Protein AF-A0A975EFM8-F1 (afdb_monomer)

Mean predicted aligned error: 11.74 Å

Sequence (132 aa):
MLTTVAVEREISIREHEVLLRGGCLSIEGATSIGVEDWDWLNDLSARVTEAPAFFRPVFRAGIRGLQACNYVGTVETPGGTRIEILPKSFITGDDPRRARNIVLKMLSRVLDLSTYSWEKGSLVVMNQPRCG

Secondary structure (DSSP, 8-state):
--------EEEEEETT-EEEESS---STTEEEE-HHHHHHHHHHHHH--SSPPSEEEEEETTEEEEEE-S--EEEE-TTSEEEEEE-TT--TTS-HHHHHHHHHHHHHHHTT--------------------

Foldseek 3Di:
DDPPPQPQAEDEAEAFAWEAQDDDDPDPSYDYDHNVQQVVLVVQQVVPPDDDRQWDWDADPNGITTTGHPDAAWDAGPSNYIYGYFYPVDDPPDDVVVRVVVVVVVCCVVVVDPDDDDDDDPPDDPPDPPDD

Solvent-accessible surface area (backbone atoms only — not comparable to full-atom values): 8239 Å² total; per-residue (Å²): 135,86,79,78,74,75,72,70,42,78,44,78,47,37,36,68,22,29,40,30,64,38,77,84,78,88,50,90,68,46,46,65,39,56,53,69,51,39,52,51,51,53,54,51,39,71,69,47,83,66,86,80,46,66,40,42,86,44,78,54,97,93,40,68,30,37,25,32,30,102,52,70,50,77,48,76,39,98,79,43,40,35,39,36,28,37,59,67,90,62,57,96,86,61,62,66,66,59,54,51,51,52,52,53,55,51,47,27,67,76,68,69,46,84,83,76,82,77,72,83,80,78,85,70,85,79,85,72,79,80,83,126

Structure (mmCIF, N/CA/C/O backbone):
data_AF-A0A975EFM8-F1
#
_entry.id   AF-A0A975EFM8-F1
#
loop_
_atom_site.group_PDB
_atom_site.id
_atom_site.type_symbol
_atom_site.label_atom_id
_atom_site.label_alt_id
_atom_site.label_comp_id
_atom_site.label_asym_id
_atom_site.label_entity_id
_atom_site.label_seq_id
_atom_site.pdbx_PDB_ins_code
_atom_site.Cartn_x
_atom_site.Cartn_y
_atom_site.Cartn_z
_atom_site.occupancy
_atom_site.B_iso_or_equiv
_atom_site.auth_seq_id
_atom_site.auth_comp_id
_atom_site.auth_asym_id
_atom_site.auth_atom_id
_atom_site.pdbx_PDB_model_num
ATOM 1 N N . MET A 1 1 ? 12.568 30.549 9.694 1.00 38.22 1 MET A N 1
ATOM 2 C CA . MET A 1 1 ? 12.163 29.132 9.793 1.00 38.22 1 MET A CA 1
ATOM 3 C C . MET A 1 1 ? 11.160 28.887 8.682 1.00 38.22 1 MET A C 1
ATOM 5 O O . MET A 1 1 ? 10.033 29.342 8.798 1.00 38.22 1 MET A O 1
ATOM 9 N N . LEU A 1 2 ? 11.598 28.325 7.554 1.00 35.53 2 LEU A N 1
ATOM 10 C CA . LEU A 1 2 ? 10.698 28.002 6.447 1.00 35.53 2 LEU A CA 1
ATOM 11 C C . LEU A 1 2 ? 10.015 26.680 6.791 1.00 35.53 2 LEU A C 1
ATOM 13 O O . LEU A 1 2 ? 10.674 25.648 6.878 1.00 35.53 2 LEU A O 1
ATOM 17 N N . THR A 1 3 ? 8.715 26.733 7.055 1.00 36.22 3 THR A N 1
ATOM 18 C CA . THR A 1 3 ? 7.871 25.551 7.197 1.00 36.22 3 THR A CA 1
ATOM 19 C C . THR A 1 3 ? 7.789 24.903 5.820 1.00 36.22 3 THR A C 1
ATOM 21 O O . THR A 1 3 ? 7.072 25.389 4.947 1.00 36.22 3 THR A O 1
ATOM 24 N N . THR A 1 4 ? 8.572 23.851 5.584 1.00 40.81 4 THR A N 1
ATOM 25 C CA . THR A 1 4 ? 8.368 22.977 4.428 1.00 40.81 4 THR A CA 1
ATOM 26 C C . THR A 1 4 ? 6.981 22.376 4.586 1.00 40.81 4 THR A C 1
ATOM 28 O O . THR A 1 4 ? 6.764 21.513 5.433 1.00 40.81 4 THR A O 1
ATOM 31 N N . VAL A 1 5 ? 6.021 22.885 3.817 1.00 42.53 5 VAL A N 1
ATOM 32 C CA . VAL A 1 5 ? 4.731 22.228 3.632 1.00 42.53 5 VAL A CA 1
ATOM 33 C C . VAL A 1 5 ? 5.067 20.882 3.003 1.00 42.53 5 VAL A C 1
ATOM 35 O O . VAL A 1 5 ? 5.505 20.834 1.853 1.00 42.53 5 VAL A O 1
ATOM 38 N N . ALA A 1 6 ? 4.974 19.805 3.785 1.00 47.78 6 ALA A N 1
ATOM 39 C CA . ALA A 1 6 ? 5.087 18.460 3.254 1.00 47.78 6 ALA A CA 1
ATOM 40 C C . ALA A 1 6 ? 4.024 18.340 2.160 1.00 47.78 6 ALA A C 1
ATOM 42 O O . ALA A 1 6 ? 2.832 18.498 2.421 1.00 47.78 6 ALA A O 1
ATOM 43 N N . VAL A 1 7 ? 4.461 18.172 0.914 1.00 51.75 7 VAL A N 1
ATOM 44 C CA . VAL A 1 7 ? 3.550 17.855 -0.180 1.00 51.75 7 VAL A CA 1
ATOM 45 C C . VAL A 1 7 ? 3.056 16.447 0.120 1.00 51.75 7 VAL A C 1
ATOM 47 O O . VAL A 1 7 ? 3.771 15.488 -0.158 1.00 51.75 7 VAL A O 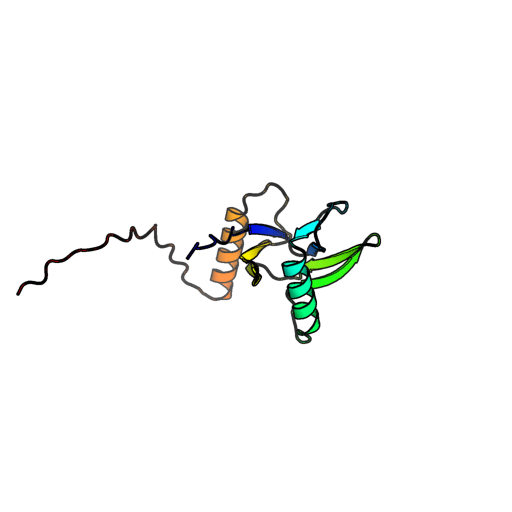1
ATOM 50 N N . GLU A 1 8 ? 1.883 16.331 0.748 1.00 59.19 8 GLU A N 1
ATOM 51 C CA . GLU A 1 8 ? 1.213 15.045 0.933 1.00 59.19 8 GLU A CA 1
ATOM 52 C C . GLU A 1 8 ? 1.006 14.438 -0.455 1.00 59.19 8 GLU A C 1
ATOM 54 O O . GLU A 1 8 ? 0.247 14.951 -1.282 1.00 59.19 8 GLU A O 1
ATOM 59 N N . ARG A 1 9 ? 1.752 13.372 -0.747 1.00 80.25 9 ARG A N 1
ATOM 60 C CA . ARG A 1 9 ? 1.593 12.605 -1.980 1.00 80.25 9 ARG A CA 1
ATOM 61 C C . ARG A 1 9 ? 0.641 11.468 -1.674 1.00 80.25 9 ARG A C 1
ATOM 63 O O . ARG A 1 9 ? 1.004 10.538 -0.963 1.00 80.25 9 ARG A O 1
ATOM 70 N N . GLU A 1 10 ? -0.575 11.557 -2.191 1.00 85.81 10 GLU A N 1
ATOM 71 C CA . GLU A 1 10 ? -1.555 10.481 -2.082 1.00 85.81 10 GLU A CA 1
ATOM 72 C C . GLU A 1 10 ? -1.451 9.581 -3.317 1.00 85.81 10 GLU A C 1
ATOM 74 O O . G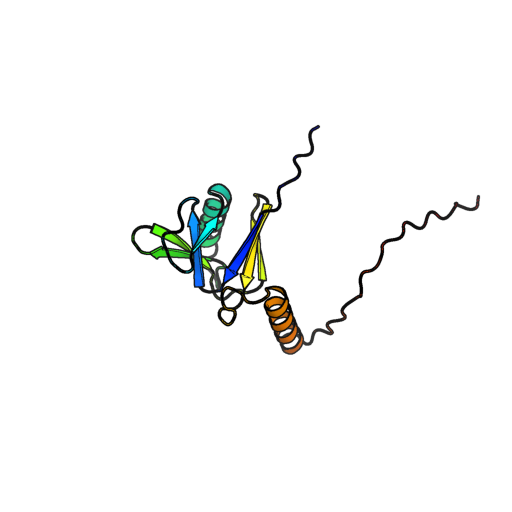LU A 1 10 ? -1.562 10.050 -4.453 1.00 85.81 10 GLU A O 1
ATOM 79 N N . ILE A 1 11 ? -1.201 8.291 -3.096 1.00 88.81 11 ILE A N 1
ATOM 80 C CA . ILE A 1 11 ? -1.235 7.266 -4.138 1.00 88.81 11 ILE A CA 1
ATOM 81 C C . ILE A 1 11 ? -2.267 6.211 -3.757 1.00 88.81 11 ILE A C 1
ATOM 83 O O . ILE A 1 11 ? -2.293 5.751 -2.618 1.00 88.81 11 ILE A O 1
ATOM 87 N N . SER A 1 12 ? -3.089 5.797 -4.715 1.00 88.31 12 SER A N 1
ATOM 88 C CA . SER A 1 12 ? -4.010 4.676 -4.532 1.00 88.31 12 SER A CA 1
ATOM 89 C C . SER A 1 12 ? -3.528 3.488 -5.36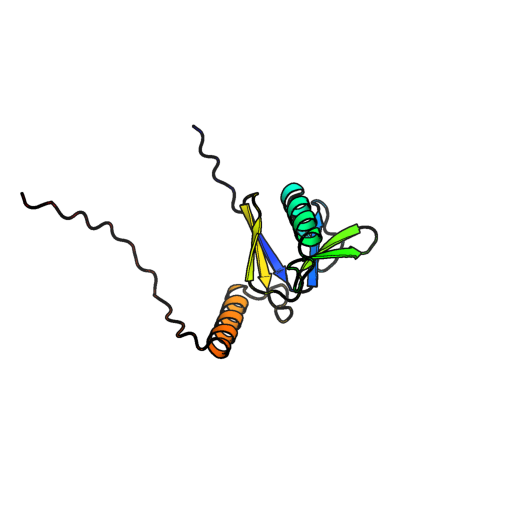2 1.00 88.31 12 SER A C 1
ATOM 91 O O . SER A 1 12 ? -3.243 3.622 -6.553 1.00 88.31 12 SER A O 1
ATOM 93 N N . ILE A 1 13 ? -3.437 2.327 -4.726 1.00 89.38 13 ILE A N 1
ATOM 94 C CA . ILE A 1 13 ? -3.143 1.031 -5.339 1.00 89.38 13 ILE A CA 1
ATOM 95 C C . ILE A 1 13 ? -4.211 0.027 -4.916 1.00 89.38 13 ILE A C 1
ATOM 97 O O . ILE A 1 13 ? -4.989 0.281 -4.002 1.00 89.38 13 ILE A O 1
ATOM 101 N N . ARG A 1 14 ? -4.258 -1.135 -5.554 1.00 88.19 14 ARG A N 1
ATOM 102 C CA . ARG A 1 14 ? -5.128 -2.246 -5.162 1.00 88.19 14 ARG A CA 1
ATOM 103 C C . ARG A 1 14 ? -4.344 -3.350 -4.475 1.00 88.19 14 ARG A C 1
ATOM 105 O O . ARG A 1 14 ? -3.128 -3.474 -4.625 1.00 88.19 14 ARG A O 1
ATOM 112 N N . GLU A 1 15 ? -5.067 -4.211 -3.774 1.00 88.00 15 GLU A N 1
ATOM 113 C CA . GLU A 1 15 ? -4.544 -5.511 -3.362 1.00 88.00 15 GLU A CA 1
ATOM 114 C C . GLU A 1 15 ? -3.853 -6.201 -4.548 1.00 88.00 15 GLU A C 1
ATOM 116 O O . GLU A 1 15 ? -4.386 -6.253 -5.660 1.00 88.00 15 GLU A O 1
ATOM 121 N N . HIS A 1 16 ? -2.675 -6.767 -4.301 1.00 87.75 16 HIS A N 1
ATOM 122 C CA . HIS A 1 16 ? -1.830 -7.443 -5.287 1.00 87.75 16 HIS A CA 1
ATOM 123 C C . HIS A 1 16 ? -1.207 -6.569 -6.387 1.00 87.75 16 HIS A C 1
ATOM 125 O O . HIS A 1 16 ? -0.459 -7.122 -7.209 1.00 87.75 16 HIS A O 1
ATOM 131 N N . GLU A 1 17 ? -1.427 -5.253 -6.397 1.00 90.25 17 GLU A N 1
ATOM 132 C CA . GLU A 1 17 ? -0.649 -4.331 -7.231 1.00 90.25 17 GLU A CA 1
ATOM 133 C C . GLU A 1 17 ? 0.766 -4.134 -6.693 1.00 90.25 17 GLU A C 1
ATOM 135 O O . GLU A 1 17 ? 1.077 -4.465 -5.546 1.00 90.25 17 GLU A O 1
ATOM 140 N N . VAL A 1 18 ? 1.652 -3.649 -7.563 1.00 91.12 18 VAL A N 1
ATOM 141 C CA . VAL A 1 18 ? 3.089 -3.580 -7.293 1.00 91.12 18 VAL A CA 1
ATOM 142 C C . VAL A 1 18 ? 3.568 -2.137 -7.231 1.00 91.12 18 VAL A C 1
ATOM 144 O O . VAL A 1 18 ? 3.392 -1.369 -8.169 1.00 91.12 18 VAL A O 1
ATOM 147 N N . LEU A 1 19 ? 4.258 -1.793 -6.150 1.00 91.88 19 LEU A N 1
ATOM 148 C CA . LEU A 1 19 ? 5.006 -0.556 -6.012 1.00 91.88 19 LEU A CA 1
ATOM 149 C C . LEU A 1 19 ? 6.416 -0.706 -6.585 1.00 91.88 19 LEU A C 1
ATOM 151 O O . LEU A 1 19 ? 7.183 -1.592 -6.185 1.00 91.88 19 LEU A O 1
ATOM 155 N N . LEU A 1 20 ? 6.766 0.184 -7.507 1.00 91.88 20 LEU A N 1
ATOM 156 C CA . LEU A 1 20 ? 8.086 0.268 -8.124 1.00 91.88 20 LEU A CA 1
ATOM 157 C C . LEU A 1 20 ? 8.926 1.366 -7.470 1.00 91.88 20 LEU A C 1
ATOM 159 O O . LEU A 1 20 ? 8.409 2.414 -7.073 1.00 91.88 20 LEU A O 1
ATOM 163 N N . ARG A 1 21 ? 10.235 1.113 -7.385 1.00 91.00 21 ARG A N 1
ATOM 164 C CA . ARG A 1 21 ? 11.238 2.009 -6.797 1.00 91.00 21 ARG A CA 1
ATOM 165 C C . ARG A 1 21 ? 11.555 3.172 -7.742 1.00 91.00 21 ARG A C 1
ATOM 167 O O . ARG A 1 21 ? 12.586 3.157 -8.410 1.00 91.00 21 ARG A O 1
ATOM 174 N N . GLY A 1 22 ? 10.671 4.166 -7.803 1.00 82.75 22 GLY A N 1
ATOM 175 C CA . GLY A 1 22 ? 10.761 5.289 -8.739 1.00 82.75 22 GLY A CA 1
ATOM 176 C C . GLY A 1 22 ? 10.773 4.873 -10.222 1.00 82.75 22 GLY A C 1
ATOM 177 O O . GLY A 1 22 ? 10.903 3.703 -10.576 1.00 82.75 22 GLY A O 1
ATOM 178 N N . GLY A 1 23 ? 10.650 5.849 -11.123 1.00 75.06 23 GLY A N 1
ATOM 179 C CA . GLY A 1 23 ? 10.864 5.633 -12.560 1.00 75.06 23 GLY A CA 1
ATOM 180 C C . GLY A 1 23 ? 9.642 5.165 -13.365 1.00 75.06 23 GLY A C 1
ATOM 181 O O . GLY A 1 23 ? 8.504 5.493 -13.042 1.00 75.06 23 GLY A O 1
ATOM 182 N N . CYS A 1 24 ? 9.913 4.479 -14.484 1.00 61.44 24 CYS A N 1
ATOM 183 C CA . CYS A 1 24 ? 8.951 4.216 -15.560 1.00 61.44 24 CYS A CA 1
ATOM 184 C C . CYS A 1 24 ? 8.026 3.019 -15.275 1.00 61.44 24 CYS A C 1
ATOM 186 O O . CYS A 1 24 ? 8.478 1.921 -14.946 1.00 61.44 24 CYS A O 1
ATOM 188 N N . LEU A 1 25 ? 6.724 3.237 -15.471 1.00 68.31 25 LEU A N 1
ATOM 189 C CA . LEU A 1 25 ? 5.657 2.247 -15.346 1.00 68.31 25 LEU A CA 1
ATOM 190 C C . LEU A 1 25 ? 5.570 1.373 -16.605 1.00 68.31 25 LEU A C 1
ATOM 192 O O . LEU A 1 25 ? 4.725 1.591 -17.468 1.00 68.31 25 LEU A O 1
ATOM 196 N N . SER A 1 26 ? 6.446 0.377 -16.718 1.00 68.31 26 SER A N 1
ATOM 197 C CA . SER A 1 26 ? 6.418 -0.584 -17.838 1.00 68.31 26 SER A CA 1
ATOM 198 C C . SER A 1 26 ? 5.584 -1.840 -17.554 1.00 68.31 26 SER A C 1
ATOM 200 O O . SER A 1 26 ? 5.522 -2.738 -18.390 1.00 68.31 26 SER A O 1
ATOM 202 N N . ILE A 1 27 ? 4.990 -1.946 -16.361 1.00 73.12 27 ILE A N 1
ATOM 203 C CA . ILE A 1 27 ? 4.250 -3.126 -15.894 1.00 73.12 27 ILE A CA 1
ATOM 204 C C . ILE A 1 27 ? 2.800 -2.721 -15.617 1.00 73.12 27 ILE A C 1
ATOM 206 O O . ILE A 1 27 ? 2.547 -1.749 -14.910 1.00 73.12 27 ILE A O 1
ATOM 210 N N . GLU A 1 28 ? 1.847 -3.485 -16.150 1.00 77.06 28 GLU A N 1
ATOM 211 C CA . GLU A 1 28 ? 0.423 -3.300 -15.865 1.00 77.06 28 GLU A CA 1
ATOM 212 C C . GLU A 1 28 ? 0.113 -3.586 -14.383 1.00 77.06 28 GLU A C 1
ATOM 214 O O . GLU A 1 28 ? 0.598 -4.566 -13.809 1.00 77.06 28 GLU A O 1
ATOM 219 N N . GLY A 1 29 ? -0.687 -2.721 -13.750 1.00 77.69 29 GLY A N 1
ATOM 220 C CA . GLY A 1 29 ? -0.989 -2.816 -12.315 1.00 77.69 29 GLY A CA 1
ATOM 221 C C . GLY A 1 29 ? 0.206 -2.488 -11.414 1.00 77.69 29 GLY A C 1
ATOM 222 O O . GLY A 1 29 ? 0.324 -3.033 -10.311 1.00 77.69 29 GLY A O 1
ATOM 223 N N . ALA A 1 30 ? 1.126 -1.650 -11.901 1.00 84.81 30 ALA A N 1
ATOM 224 C CA . ALA A 1 30 ? 2.236 -1.130 -11.123 1.00 84.81 30 ALA A CA 1
ATOM 225 C C . ALA A 1 30 ? 2.141 0.390 -10.951 1.00 84.81 30 ALA A C 1
ATOM 227 O O . ALA A 1 30 ? 1.758 1.107 -11.875 1.00 84.81 30 ALA A O 1
ATOM 228 N N . THR A 1 31 ? 2.553 0.866 -9.779 1.00 89.44 31 THR A N 1
ATOM 229 C CA . THR A 1 31 ? 2.575 2.286 -9.410 1.00 89.44 31 THR A CA 1
ATOM 230 C C . THR A 1 31 ? 3.964 2.649 -8.896 1.00 89.44 31 THR A C 1
ATOM 232 O O . THR A 1 31 ? 4.571 1.907 -8.128 1.00 89.44 31 THR A O 1
ATOM 235 N N . SER A 1 32 ? 4.507 3.785 -9.323 1.00 89.81 32 SER A N 1
ATOM 236 C CA . SER A 1 32 ? 5.821 4.251 -8.886 1.00 89.81 32 SER A CA 1
ATOM 237 C C . SER A 1 32 ? 5.675 5.063 -7.606 1.00 89.81 32 SER A C 1
ATOM 239 O O . SER A 1 32 ? 4.852 5.976 -7.552 1.00 89.81 32 SER A O 1
ATOM 241 N N . ILE A 1 33 ? 6.513 4.782 -6.617 1.00 90.62 33 ILE A N 1
ATOM 242 C CA . ILE A 1 33 ? 6.630 5.575 -5.390 1.00 90.62 33 ILE A CA 1
ATOM 243 C C . ILE A 1 33 ? 8.052 6.145 -5.280 1.00 90.62 33 ILE A C 1
ATOM 245 O O . ILE A 1 33 ? 8.968 5.683 -5.966 1.00 90.62 33 ILE A O 1
ATOM 249 N N . GLY A 1 34 ? 8.233 7.185 -4.462 1.00 89.69 34 GLY A N 1
ATOM 250 C CA . GLY A 1 34 ? 9.543 7.767 -4.179 1.00 89.69 34 GLY A CA 1
ATOM 251 C C . GLY A 1 34 ? 10.554 6.717 -3.711 1.00 89.69 34 GLY A C 1
ATOM 252 O O . GLY A 1 34 ? 10.200 5.741 -3.056 1.00 89.69 34 GLY A O 1
ATOM 253 N N . VAL A 1 35 ? 11.824 6.915 -4.067 1.00 90.56 35 VAL A N 1
ATOM 254 C CA . VAL A 1 35 ? 12.894 5.943 -3.794 1.00 90.56 35 VAL A CA 1
ATOM 255 C C . VAL A 1 35 ? 13.075 5.707 -2.290 1.00 90.56 35 VAL A C 1
ATOM 257 O O . VAL A 1 35 ? 13.141 4.557 -1.871 1.00 90.56 35 VAL A O 1
ATOM 260 N N . GLU A 1 36 ? 13.087 6.774 -1.488 1.00 90.75 36 GLU A N 1
ATOM 261 C CA . GLU A 1 36 ? 13.237 6.698 -0.024 1.00 90.75 36 GLU A CA 1
ATOM 262 C C . GLU A 1 36 ? 12.057 5.977 0.641 1.00 90.75 36 GLU A C 1
ATOM 264 O O . GLU A 1 36 ? 12.247 5.092 1.474 1.00 90.75 36 GLU A O 1
ATOM 269 N N . ASP A 1 37 ? 10.837 6.309 0.217 1.00 90.88 37 ASP A N 1
ATOM 270 C CA . ASP A 1 37 ? 9.608 5.669 0.686 1.00 90.88 37 ASP A CA 1
ATOM 271 C C . ASP A 1 37 ? 9.583 4.174 0.337 1.00 90.88 37 ASP A C 1
ATOM 273 O O . ASP A 1 37 ? 9.194 3.341 1.156 1.00 90.88 37 ASP A O 1
ATOM 277 N N . TRP A 1 38 ? 10.033 3.821 -0.871 1.00 92.62 38 TRP A N 1
ATOM 278 C CA . TRP A 1 38 ? 10.136 2.433 -1.310 1.00 92.62 38 TRP A CA 1
ATOM 279 C C . TRP A 1 38 ? 11.159 1.647 -0.488 1.00 92.62 38 TRP A C 1
ATOM 281 O O . TRP A 1 38 ? 10.869 0.531 -0.057 1.00 92.62 38 TRP A O 1
ATOM 291 N N . ASP A 1 39 ? 12.348 2.216 -0.266 1.00 91.94 39 ASP A N 1
ATOM 292 C CA . ASP A 1 39 ? 13.419 1.566 0.494 1.00 91.94 39 ASP A CA 1
ATOM 293 C C . ASP A 1 39 ? 12.966 1.312 1.941 1.00 91.94 39 ASP A C 1
ATOM 295 O O . ASP A 1 39 ? 13.118 0.200 2.452 1.00 91.94 39 ASP A O 1
ATOM 299 N N . TRP A 1 40 ? 12.290 2.287 2.561 1.00 91.12 40 TRP A N 1
ATOM 300 C CA . TRP A 1 40 ? 11.698 2.124 3.888 1.00 91.12 40 TRP A CA 1
ATOM 301 C C . TRP A 1 40 ? 10.647 1.005 3.936 1.00 91.12 40 TRP A C 1
ATOM 303 O O . TRP A 1 40 ? 10.688 0.158 4.832 1.00 91.12 40 TRP A O 1
ATOM 313 N N . LEU A 1 41 ? 9.729 0.949 2.963 1.00 90.19 41 LEU A N 1
ATOM 314 C CA . LEU A 1 41 ? 8.727 -0.122 2.884 1.00 90.19 41 LEU A CA 1
ATOM 315 C C . LEU A 1 41 ? 9.368 -1.498 2.679 1.00 90.19 41 LEU A C 1
ATOM 317 O O . LEU A 1 41 ? 8.902 -2.490 3.247 1.00 90.19 41 LEU A O 1
ATOM 321 N N . ASN A 1 42 ? 10.430 -1.576 1.877 1.00 91.06 42 ASN A N 1
ATOM 322 C CA . ASN A 1 42 ? 11.164 -2.814 1.655 1.00 91.06 42 ASN A CA 1
ATOM 323 C C . ASN A 1 42 ? 11.826 -3.304 2.952 1.00 91.06 42 ASN A C 1
ATOM 325 O O . ASN A 1 42 ? 11.727 -4.488 3.280 1.00 91.06 42 ASN A O 1
ATOM 329 N N . ASP A 1 43 ? 12.448 -2.401 3.707 1.00 89.75 43 ASP A N 1
ATOM 330 C CA . ASP A 1 43 ? 13.072 -2.723 4.991 1.00 89.75 43 ASP A CA 1
ATOM 331 C C . ASP A 1 43 ? 12.039 -3.118 6.048 1.00 89.75 43 ASP A C 1
ATOM 333 O O . ASP A 1 43 ? 12.257 -4.069 6.800 1.00 89.75 43 ASP A O 1
ATOM 337 N N . LEU A 1 44 ? 10.893 -2.433 6.091 1.00 86.25 44 LEU A N 1
ATOM 338 C CA . LEU A 1 44 ? 9.777 -2.795 6.963 1.00 86.25 44 LEU A CA 1
ATOM 339 C C . LEU A 1 44 ? 9.269 -4.206 6.641 1.00 86.25 44 LEU A C 1
ATOM 341 O O . LEU A 1 44 ? 9.096 -5.024 7.543 1.00 86.25 44 LEU A O 1
ATOM 345 N N . SER A 1 45 ? 9.104 -4.514 5.355 1.00 84.31 45 SER A N 1
ATOM 346 C CA . SER A 1 45 ? 8.650 -5.831 4.889 1.00 84.31 45 SER A CA 1
ATOM 347 C C . SER A 1 45 ? 9.631 -6.952 5.244 1.00 84.31 45 SER A C 1
ATOM 349 O O . SER A 1 45 ? 9.213 -8.084 5.456 1.00 84.31 45 SER A O 1
ATOM 351 N N . ALA A 1 46 ? 10.930 -6.654 5.331 1.00 83.62 46 ALA A N 1
ATOM 352 C CA . ALA A 1 46 ? 11.945 -7.620 5.752 1.00 83.62 46 ALA A CA 1
ATOM 353 C C . ALA A 1 46 ? 11.943 -7.880 7.271 1.00 83.62 46 ALA A C 1
ATOM 355 O O . ALA A 1 46 ? 12.397 -8.935 7.709 1.00 83.62 46 ALA A O 1
ATOM 356 N N . ARG A 1 47 ? 11.454 -6.927 8.076 1.00 81.88 47 ARG A N 1
ATOM 357 C CA . ARG A 1 47 ? 11.412 -7.019 9.548 1.00 81.88 47 ARG A CA 1
ATOM 358 C C . ARG A 1 47 ? 10.157 -7.714 10.071 1.00 81.88 47 ARG A C 1
ATOM 360 O O . ARG A 1 47 ? 10.190 -8.271 11.163 1.00 81.88 47 ARG A O 1
ATOM 367 N N . VAL A 1 48 ? 9.055 -7.662 9.323 1.00 73.88 48 VAL A N 1
ATOM 368 C CA . VAL A 1 48 ? 7.774 -8.263 9.717 1.00 73.88 48 VAL A CA 1
ATOM 369 C C . VAL A 1 48 ? 7.720 -9.713 9.229 1.00 73.88 48 VAL A C 1
ATOM 371 O O . VAL A 1 48 ? 7.362 -9.987 8.086 1.00 73.88 48 VAL A O 1
ATOM 374 N N . THR A 1 49 ? 8.103 -10.650 10.098 1.00 63.97 49 THR A N 1
ATOM 375 C CA . THR A 1 49 ? 8.119 -12.100 9.815 1.00 63.97 49 THR A CA 1
ATOM 376 C C . THR A 1 49 ? 6.843 -12.843 10.222 1.00 63.97 49 THR A C 1
ATOM 378 O O . THR A 1 49 ? 6.615 -13.948 9.734 1.00 63.97 49 THR A O 1
ATOM 381 N N . GLU A 1 50 ? 5.993 -12.259 11.071 1.00 58.91 50 GLU A N 1
ATOM 382 C CA . GLU A 1 50 ? 4.713 -12.843 11.498 1.00 58.91 50 GLU A CA 1
ATOM 383 C C . GLU A 1 50 ? 3.534 -12.106 10.830 1.00 58.91 50 GLU A C 1
ATOM 385 O O . GLU A 1 50 ? 3.585 -10.902 10.599 1.00 58.91 50 GLU A O 1
ATOM 390 N N . ALA A 1 51 ? 2.514 -12.863 10.420 1.00 57.97 51 ALA A N 1
ATOM 391 C CA . ALA A 1 51 ? 1.477 -12.481 9.454 1.00 57.97 51 ALA A CA 1
ATOM 392 C C . ALA A 1 51 ? 0.636 -11.220 9.788 1.00 57.97 51 ALA A C 1
ATOM 394 O O . ALA A 1 51 ? 0.485 -10.878 10.957 1.00 57.97 51 ALA A O 1
ATOM 395 N N . PRO A 1 52 ? -0.083 -10.642 8.799 1.00 62.66 52 PRO A N 1
ATOM 396 C CA . PRO A 1 52 ? 0.228 -10.564 7.374 1.00 62.66 52 PRO A CA 1
ATOM 397 C C . PRO A 1 52 ? 1.040 -9.288 7.083 1.00 62.66 52 PRO A C 1
ATOM 399 O O . PRO A 1 52 ? 0.629 -8.184 7.429 1.00 62.66 52 PRO A O 1
ATOM 402 N N . ALA A 1 53 ? 2.186 -9.424 6.411 1.00 74.56 53 ALA A N 1
ATOM 403 C CA . ALA A 1 53 ? 2.973 -8.270 5.979 1.0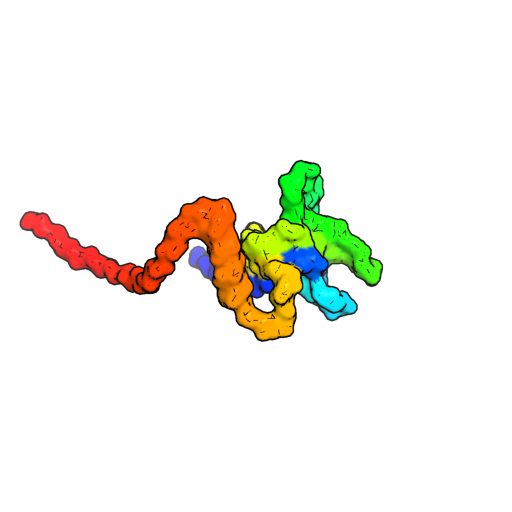0 74.56 53 ALA A CA 1
ATOM 404 C C . ALA A 1 53 ? 2.152 -7.385 5.020 1.00 74.56 53 ALA A C 1
ATOM 406 O O . ALA A 1 53 ? 1.519 -7.906 4.104 1.00 74.56 53 ALA A O 1
ATOM 407 N N . PHE A 1 54 ? 2.180 -6.060 5.202 1.00 82.88 54 PHE A N 1
ATOM 408 C CA . PHE A 1 54 ? 1.468 -5.107 4.333 1.00 82.88 54 PHE A CA 1
ATOM 409 C C . PHE A 1 54 ? 1.941 -5.180 2.878 1.00 82.88 54 PHE A C 1
ATOM 411 O O . PHE A 1 54 ? 1.143 -5.092 1.944 1.00 82.88 54 PHE A O 1
ATOM 418 N N . PHE A 1 55 ? 3.246 -5.388 2.705 1.00 88.81 55 PHE A N 1
ATOM 419 C CA . PHE A 1 55 ? 3.895 -5.518 1.415 1.00 88.81 55 PHE A CA 1
ATOM 420 C C . PHE A 1 55 ? 4.785 -6.758 1.383 1.00 88.81 55 PHE A C 1
ATOM 422 O O . PHE A 1 55 ? 5.349 -7.175 2.395 1.00 88.81 55 PHE A O 1
ATOM 429 N N . ARG A 1 56 ? 4.925 -7.341 0.193 1.00 89.31 56 ARG A N 1
ATOM 430 C CA . ARG A 1 56 ? 5.809 -8.475 -0.078 1.00 89.31 56 ARG A CA 1
ATOM 431 C C . ARG A 1 56 ? 6.767 -8.138 -1.219 1.00 89.31 56 ARG A C 1
ATOM 433 O O . ARG A 1 56 ? 6.299 -7.757 -2.295 1.00 89.31 56 ARG A O 1
ATOM 440 N N . PRO A 1 57 ? 8.085 -8.340 -1.058 1.00 90.12 57 PRO A N 1
ATOM 441 C CA . PRO A 1 57 ? 9.026 -8.233 -2.166 1.00 90.12 57 PRO A CA 1
ATOM 442 C C . PRO A 1 57 ? 8.677 -9.206 -3.297 1.00 90.12 57 PRO A C 1
ATOM 444 O O . PRO A 1 57 ? 8.472 -10.399 -3.072 1.00 90.12 57 PRO A O 1
ATOM 447 N N . VAL A 1 58 ? 8.616 -8.695 -4.524 1.00 90.12 58 VAL A N 1
ATOM 448 C CA . VAL A 1 58 ? 8.369 -9.476 -5.741 1.00 90.12 58 VAL A CA 1
ATOM 449 C C . VAL A 1 58 ? 9.356 -9.092 -6.836 1.00 90.12 58 VAL A C 1
ATOM 451 O O . VAL A 1 58 ? 9.884 -7.981 -6.868 1.00 90.12 58 VAL A O 1
ATOM 454 N N . PHE A 1 59 ? 9.586 -10.018 -7.761 1.00 88.75 59 PHE A N 1
ATOM 455 C CA . PHE A 1 59 ? 10.396 -9.791 -8.951 1.00 88.75 59 PHE A CA 1
ATOM 456 C C . PHE A 1 59 ? 9.550 -10.110 -10.186 1.00 88.75 59 PHE A C 1
ATOM 458 O O . PHE A 1 59 ? 9.078 -11.238 -10.335 1.00 88.75 59 PHE A O 1
ATOM 465 N N . ARG A 1 60 ? 9.294 -9.113 -11.041 1.00 82.44 60 ARG A N 1
ATOM 466 C CA . ARG A 1 60 ? 8.459 -9.237 -12.249 1.00 82.44 60 ARG A CA 1
ATOM 467 C C . ARG A 1 60 ? 9.154 -8.576 -13.429 1.00 82.44 60 ARG A C 1
ATOM 469 O O . ARG A 1 60 ? 9.602 -7.445 -13.309 1.00 82.44 60 ARG A O 1
ATOM 476 N N . ALA A 1 61 ? 9.234 -9.278 -14.561 1.00 81.38 61 ALA A N 1
ATOM 477 C CA . ALA A 1 61 ? 9.842 -8.767 -15.796 1.00 81.38 61 ALA A CA 1
ATOM 478 C C . ALA A 1 61 ? 11.256 -8.167 -15.604 1.00 81.38 61 ALA A C 1
ATOM 480 O O . ALA A 1 61 ? 11.594 -7.152 -16.203 1.00 81.38 61 ALA A O 1
ATOM 481 N N . GLY A 1 62 ? 12.079 -8.768 -14.736 1.00 82.88 62 GLY A N 1
ATOM 482 C CA . GLY A 1 62 ? 13.429 -8.266 -14.440 1.00 82.88 62 GLY A CA 1
ATOM 483 C C . GLY A 1 62 ? 13.481 -7.085 -13.461 1.00 82.88 62 GLY A C 1
ATOM 484 O O . GLY A 1 62 ? 14.568 -6.597 -13.162 1.00 82.88 62 GLY A O 1
ATOM 485 N N . ILE A 1 63 ? 12.334 -6.631 -12.9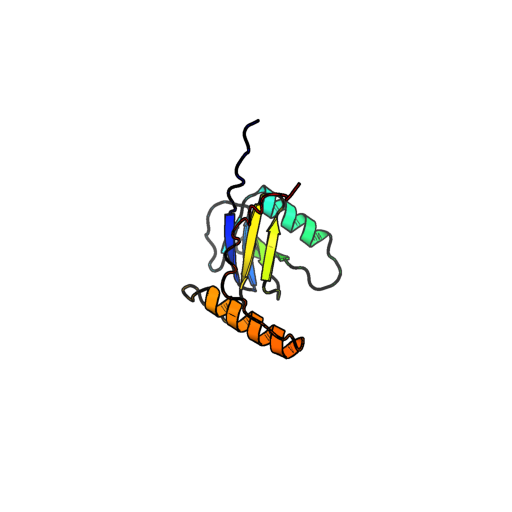48 1.00 86.19 63 ILE A N 1
ATOM 486 C CA . ILE A 1 63 ? 12.212 -5.468 -12.068 1.00 86.19 63 ILE A CA 1
ATOM 487 C C . ILE A 1 63 ? 11.790 -5.926 -10.668 1.00 86.19 63 ILE A C 1
ATOM 489 O O . ILE A 1 63 ? 10.850 -6.709 -10.495 1.00 86.19 63 ILE A O 1
ATOM 493 N N . ARG A 1 64 ? 12.486 -5.417 -9.647 1.00 89.06 64 ARG A N 1
ATOM 494 C CA . ARG A 1 64 ? 12.115 -5.608 -8.241 1.00 89.06 64 ARG A CA 1
ATOM 495 C C . ARG A 1 64 ? 11.014 -4.622 -7.859 1.00 89.06 64 ARG A C 1
ATOM 497 O O . ARG A 1 64 ? 11.122 -3.432 -8.138 1.00 89.06 64 ARG A O 1
ATOM 504 N N . GLY A 1 65 ? 9.988 -5.117 -7.180 1.00 91.38 65 GLY A N 1
ATOM 505 C CA . GLY A 1 65 ? 8.891 -4.307 -6.663 1.00 91.38 65 GLY A CA 1
ATOM 506 C C . GLY A 1 65 ? 8.388 -4.811 -5.316 1.00 91.38 65 GLY A C 1
ATOM 507 O O . GLY A 1 65 ? 8.817 -5.856 -4.823 1.00 91.38 65 GLY A O 1
ATOM 508 N N . LEU A 1 66 ? 7.466 -4.058 -4.728 1.00 92.06 66 LEU A N 1
ATOM 509 C CA . LEU A 1 66 ? 6.773 -4.409 -3.493 1.00 92.06 66 LEU A CA 1
ATOM 510 C C . LEU A 1 66 ? 5.296 -4.605 -3.801 1.00 92.06 66 LEU A C 1
ATOM 512 O O . LEU A 1 66 ? 4.606 -3.665 -4.173 1.00 92.06 66 LEU A O 1
ATOM 516 N N . GLN A 1 67 ? 4.810 -5.832 -3.684 1.00 91.56 67 GLN A N 1
ATOM 517 C CA . GLN A 1 67 ? 3.411 -6.149 -3.917 1.00 91.56 67 GLN A CA 1
ATOM 518 C C . GLN A 1 67 ? 2.590 -5.876 -2.656 1.00 91.56 67 GLN A C 1
ATOM 520 O O . GLN A 1 67 ? 2.945 -6.389 -1.596 1.00 91.56 67 GLN A O 1
ATOM 525 N N . ALA A 1 68 ? 1.490 -5.132 -2.772 1.00 89.81 68 ALA A N 1
ATOM 526 C CA . ALA A 1 68 ? 0.516 -4.999 -1.692 1.00 89.81 68 ALA A CA 1
ATOM 527 C C . ALA A 1 68 ? -0.152 -6.353 -1.409 1.00 89.81 68 ALA A C 1
ATOM 529 O O . ALA A 1 68 ? -0.581 -7.053 -2.331 1.00 89.81 68 ALA A O 1
ATOM 530 N N . CYS A 1 69 ? -0.225 -6.735 -0.139 1.00 87.06 69 CYS A N 1
ATOM 531 C CA . CYS A 1 69 ? -0.864 -7.978 0.294 1.00 87.06 69 CYS A CA 1
ATOM 532 C C . CYS A 1 69 ? -2.393 -7.811 0.443 1.00 87.06 69 CYS A C 1
ATOM 534 O O . CYS A 1 69 ? -2.972 -6.839 -0.038 1.00 87.06 69 CYS A O 1
ATOM 536 N N . ASN A 1 70 ? -3.052 -8.766 1.115 1.00 82.00 70 ASN A N 1
ATOM 537 C CA . ASN A 1 70 ? -4.484 -8.726 1.457 1.00 82.00 70 ASN A CA 1
ATOM 538 C C . ASN A 1 70 ? -4.763 -7.740 2.606 1.00 82.00 70 ASN A C 1
ATOM 540 O O . ASN A 1 70 ? -5.232 -8.132 3.675 1.00 82.00 70 ASN A O 1
ATOM 544 N N . TYR A 1 71 ? -4.402 -6.477 2.416 1.00 80.00 71 TYR A N 1
ATOM 545 C CA . TYR A 1 71 ? -4.695 -5.400 3.348 1.00 80.00 71 TYR A CA 1
ATOM 546 C C . TYR A 1 71 ? -5.424 -4.287 2.607 1.00 80.00 71 TYR A C 1
ATOM 548 O O . TYR A 1 71 ? -5.008 -3.897 1.523 1.00 80.00 71 TYR A O 1
ATOM 556 N N . VAL A 1 72 ? -6.489 -3.762 3.208 1.00 82.94 72 VAL A N 1
ATOM 557 C CA . VAL A 1 72 ? -7.267 -2.644 2.670 1.00 82.94 72 VAL A CA 1
ATOM 558 C C . VAL A 1 72 ? -7.283 -1.533 3.708 1.00 82.94 72 VAL A C 1
ATOM 560 O O . VAL A 1 72 ? -7.610 -1.774 4.868 1.00 82.94 72 VAL A O 1
ATOM 563 N N . GLY A 1 73 ? -6.932 -0.316 3.300 1.00 83.75 73 GLY A N 1
ATOM 564 C CA . GLY A 1 73 ? -6.780 0.820 4.207 1.00 83.75 73 GLY A CA 1
ATOM 565 C C . GLY A 1 73 ? -5.729 1.801 3.707 1.00 83.75 73 GLY A C 1
ATOM 566 O O . GLY A 1 73 ? -5.513 1.919 2.507 1.00 83.75 73 GLY A O 1
ATOM 567 N N . THR A 1 74 ? -5.062 2.500 4.622 1.00 88.00 74 THR A N 1
ATOM 568 C CA . THR A 1 74 ? -4.003 3.464 4.293 1.00 88.00 74 THR A CA 1
ATOM 569 C C . THR A 1 74 ? -2.716 3.149 5.043 1.00 88.00 74 THR A C 1
ATOM 571 O O . THR A 1 74 ? -2.759 2.762 6.211 1.00 88.00 74 THR A O 1
ATOM 574 N N . VAL A 1 75 ? -1.576 3.352 4.388 1.00 87.75 75 VAL A N 1
ATOM 575 C CA . VAL A 1 75 ? -0.234 3.286 4.979 1.00 87.75 75 VAL A CA 1
ATOM 576 C C . VAL A 1 75 ? 0.463 4.612 4.714 1.00 87.75 75 VAL A C 1
ATOM 578 O O . VAL A 1 75 ? 0.478 5.082 3.582 1.00 87.75 75 VAL A O 1
ATOM 581 N N . GLU A 1 76 ? 1.040 5.218 5.744 1.00 89.44 76 GLU A N 1
ATOM 582 C CA . GLU A 1 76 ? 1.811 6.454 5.611 1.00 89.44 76 GLU A CA 1
ATOM 583 C C . GLU A 1 76 ? 3.295 6.162 5.756 1.00 89.44 76 GLU A C 1
ATOM 585 O O . GLU A 1 76 ? 3.717 5.460 6.679 1.00 89.44 76 GLU A O 1
ATOM 590 N N . THR A 1 77 ? 4.084 6.694 4.830 1.00 88.50 77 THR A N 1
ATOM 591 C CA . THR A 1 77 ? 5.539 6.617 4.897 1.00 88.50 77 THR A CA 1
ATOM 592 C C . THR A 1 77 ? 6.104 7.826 5.647 1.00 88.50 77 THR A C 1
ATOM 594 O O . THR A 1 77 ? 5.495 8.901 5.646 1.00 88.50 77 THR A O 1
ATOM 597 N N . PRO A 1 78 ? 7.303 7.711 6.248 1.00 85.56 78 PRO A N 1
ATOM 598 C CA . PRO A 1 78 ? 7.965 8.844 6.900 1.00 85.56 78 PRO A CA 1
ATOM 599 C C . PRO A 1 78 ? 8.214 10.044 5.973 1.00 85.56 78 PRO A C 1
ATOM 601 O O . PRO A 1 78 ? 8.321 11.170 6.452 1.00 85.56 78 PRO A O 1
ATOM 604 N N . GLY A 1 79 ? 8.288 9.817 4.655 1.00 82.12 79 GLY A N 1
ATOM 605 C CA . GLY A 1 79 ? 8.422 10.862 3.637 1.00 82.12 79 GLY A CA 1
ATOM 606 C C . GLY A 1 79 ? 7.135 11.644 3.344 1.00 82.12 79 GLY A C 1
ATOM 607 O O . GLY A 1 79 ? 7.158 12.552 2.514 1.00 82.12 79 GLY A O 1
ATOM 608 N N . GLY A 1 80 ? 6.019 11.319 4.008 1.00 85.25 80 GLY A N 1
ATOM 609 C CA . GLY A 1 80 ? 4.725 11.980 3.811 1.00 85.25 80 GLY A CA 1
ATOM 610 C C . GLY A 1 80 ? 3.918 11.443 2.626 1.00 85.25 80 GLY A C 1
ATOM 611 O O . GLY A 1 80 ? 2.943 12.074 2.212 1.00 85.25 80 GLY A O 1
ATOM 612 N N . THR A 1 81 ? 4.303 10.290 2.068 1.00 88.94 81 THR A N 1
ATOM 613 C CA . THR A 1 81 ? 3.506 9.609 1.044 1.00 88.94 81 THR A CA 1
ATOM 614 C C . THR A 1 81 ? 2.442 8.746 1.722 1.00 88.94 81 THR A C 1
ATOM 616 O O . THR A 1 81 ? 2.759 7.830 2.485 1.00 88.94 81 THR A O 1
ATOM 619 N N . ARG A 1 82 ? 1.166 9.018 1.433 1.00 90.94 82 ARG A N 1
ATOM 620 C CA . ARG A 1 82 ? 0.033 8.201 1.879 1.00 90.94 82 ARG A CA 1
ATOM 621 C C . ARG A 1 82 ? -0.360 7.233 0.768 1.00 90.94 82 ARG A C 1
ATOM 623 O O . ARG A 1 82 ? -0.680 7.644 -0.343 1.00 90.94 82 ARG A O 1
ATOM 630 N N . ILE A 1 83 ? -0.349 5.947 1.089 1.00 90.38 83 ILE A N 1
ATOM 631 C CA . ILE A 1 83 ? -0.662 4.841 0.188 1.00 90.38 83 ILE A CA 1
ATOM 632 C C . ILE A 1 83 ? -2.019 4.277 0.590 1.00 90.38 83 ILE A C 1
ATOM 634 O O . ILE A 1 83 ? -2.135 3.618 1.620 1.00 90.38 83 ILE A O 1
ATOM 638 N N . GLU A 1 84 ? -3.048 4.535 -0.205 1.00 89.94 84 GLU A N 1
ATOM 639 C CA . GLU A 1 84 ? -4.360 3.907 -0.063 1.00 89.94 84 GLU A CA 1
ATOM 640 C C . GLU A 1 84 ? -4.352 2.561 -0.799 1.00 89.94 84 GLU A C 1
ATOM 642 O O . GLU A 1 84 ? -4.083 2.504 -1.996 1.00 89.94 84 GLU A O 1
ATOM 647 N N . ILE A 1 85 ? -4.637 1.470 -0.090 1.00 89.19 85 ILE A N 1
ATOM 648 C CA . ILE A 1 85 ? -4.777 0.133 -0.665 1.00 89.19 85 ILE A CA 1
ATOM 649 C C . ILE A 1 85 ? -6.266 -0.193 -0.741 1.00 89.19 85 ILE A C 1
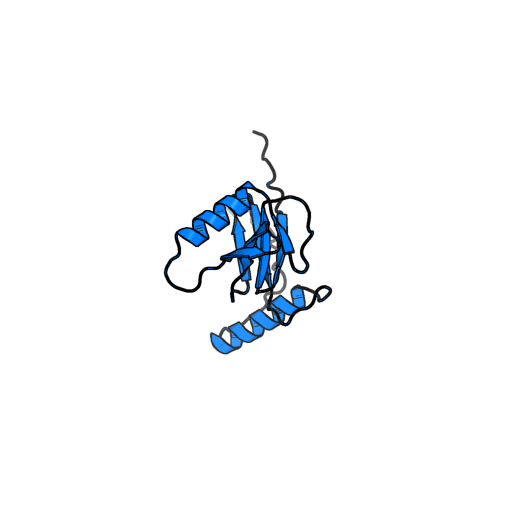ATOM 651 O O . ILE A 1 85 ? -6.948 -0.316 0.278 1.00 89.19 85 ILE A O 1
ATOM 655 N N . LEU A 1 86 ? -6.767 -0.311 -1.965 1.00 88.19 86 LEU A N 1
ATOM 656 C CA . LEU A 1 86 ? -8.157 -0.586 -2.299 1.00 88.19 86 LEU A CA 1
ATOM 657 C C . LEU A 1 86 ? -8.391 -2.093 -2.509 1.00 88.19 86 LEU A C 1
ATOM 659 O O . LEU A 1 86 ? -7.487 -2.800 -2.961 1.00 88.19 86 LEU A O 1
ATOM 663 N N . PRO A 1 87 ? -9.611 -2.604 -2.258 1.00 85.00 87 PRO A N 1
ATOM 664 C CA . PRO A 1 87 ? -9.944 -4.002 -2.531 1.00 85.00 87 PRO A CA 1
ATOM 665 C C . PRO A 1 87 ? -9.752 -4.363 -4.009 1.00 85.00 87 PRO A C 1
ATOM 667 O O . PRO A 1 87 ? -10.086 -3.566 -4.888 1.00 85.00 87 PRO A O 1
ATOM 670 N N . LYS A 1 88 ? -9.342 -5.603 -4.309 1.00 81.44 88 LYS A N 1
ATOM 671 C CA . LYS A 1 88 ? -9.190 -6.088 -5.700 1.00 81.44 88 LYS A CA 1
ATOM 672 C C . LYS A 1 88 ? -10.465 -6.023 -6.550 1.00 81.44 88 LYS A C 1
ATOM 674 O O . LYS A 1 88 ? -10.394 -6.106 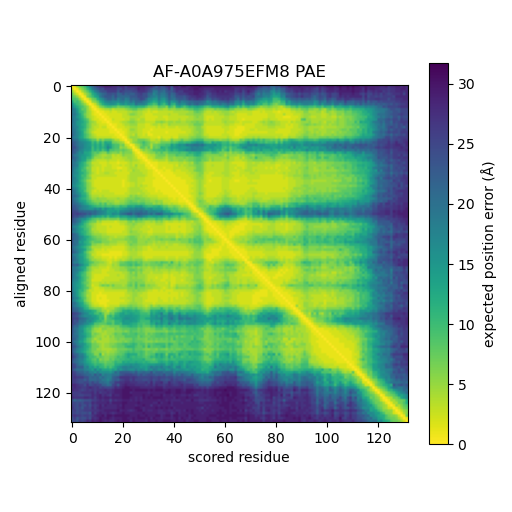-7.769 1.00 81.44 88 LYS A O 1
ATOM 679 N N . SER A 1 89 ? -11.635 -5.956 -5.913 1.00 73.31 89 SER A N 1
ATOM 680 C CA . SER A 1 89 ? -12.934 -5.875 -6.588 1.00 73.31 89 SER A CA 1
ATOM 681 C C . SER A 1 89 ? -13.207 -4.505 -7.211 1.00 73.31 89 SER A C 1
ATOM 683 O O . SER A 1 89 ? -14.203 -4.364 -7.912 1.00 73.31 89 SER A O 1
ATOM 685 N N . PHE A 1 90 ? -12.366 -3.506 -6.931 1.00 73.75 90 PHE A N 1
ATOM 686 C CA . PHE A 1 90 ? -12.421 -2.191 -7.561 1.00 73.75 90 PHE A CA 1
ATOM 687 C C . PHE A 1 90 ? -11.547 -2.156 -8.808 1.00 73.75 90 PHE A C 1
ATOM 689 O O . PHE A 1 90 ? -10.417 -2.639 -8.791 1.00 73.75 90 PHE A O 1
ATOM 696 N N . ILE A 1 91 ? -12.063 -1.578 -9.888 1.00 68.69 91 ILE A N 1
ATOM 697 C CA . ILE A 1 91 ? -11.362 -1.491 -11.171 1.00 68.69 91 ILE A CA 1
ATOM 698 C C . ILE A 1 91 ? -10.869 -0.053 -11.370 1.00 68.69 91 ILE A C 1
ATOM 700 O O . ILE A 1 91 ? -11.447 0.904 -10.855 1.00 68.69 91 ILE A O 1
ATOM 704 N N . THR A 1 92 ? -9.771 0.119 -12.111 1.00 63.25 92 THR A N 1
ATOM 705 C CA . THR A 1 92 ? -9.277 1.439 -12.527 1.00 63.25 92 THR A CA 1
ATOM 706 C C . THR A 1 92 ? -10.405 2.253 -13.177 1.00 63.25 92 THR A C 1
ATOM 708 O O . THR A 1 92 ? -10.935 1.851 -14.210 1.00 63.25 92 THR A O 1
ATOM 711 N N . GLY A 1 93 ? -10.759 3.394 -12.577 1.00 63.31 93 GLY A N 1
ATOM 712 C CA . GLY A 1 93 ? -11.854 4.270 -13.021 1.00 63.31 93 GLY A CA 1
ATOM 713 C C . GLY A 1 93 ? -13.057 4.316 -12.072 1.00 63.31 93 GLY A C 1
ATOM 714 O O . GLY A 1 93 ? -13.870 5.234 -12.173 1.00 63.31 93 GLY A O 1
ATOM 715 N N . ASP A 1 94 ? -13.151 3.386 -11.121 1.00 70.44 94 ASP A N 1
ATOM 716 C CA . ASP A 1 94 ? -14.136 3.466 -10.047 1.00 70.44 94 ASP A CA 1
ATOM 717 C C . ASP A 1 94 ? -13.801 4.592 -9.055 1.00 70.44 94 ASP A C 1
ATOM 719 O O . ASP A 1 94 ? -12.639 4.844 -8.742 1.00 70.44 94 ASP A O 1
ATOM 723 N N . ASP A 1 95 ? -14.835 5.245 -8.513 1.00 78.50 95 ASP A N 1
ATOM 724 C CA . ASP A 1 95 ? -14.683 6.267 -7.471 1.00 78.50 95 ASP A CA 1
ATOM 725 C C . ASP A 1 95 ? -14.114 5.636 -6.180 1.00 78.50 95 ASP A C 1
ATOM 727 O O . ASP A 1 95 ? -14.813 4.832 -5.543 1.00 78.50 95 ASP A O 1
ATOM 731 N N . PRO A 1 96 ? -12.903 6.024 -5.725 1.00 78.12 96 PRO A N 1
ATOM 732 C CA . PRO A 1 96 ? -12.303 5.511 -4.491 1.00 78.12 96 PRO A CA 1
ATOM 733 C C . PRO A 1 96 ? -13.194 5.710 -3.258 1.00 78.12 96 PRO A C 1
ATOM 735 O O . PRO A 1 96 ? -13.135 4.938 -2.300 1.00 78.12 96 PRO A O 1
ATOM 738 N N . ARG A 1 97 ? -14.089 6.708 -3.267 1.00 81.31 97 ARG A N 1
ATOM 739 C CA . ARG A 1 97 ? -15.060 6.914 -2.179 1.00 81.31 97 ARG A CA 1
ATOM 740 C C . ARG A 1 97 ? -16.051 5.760 -2.067 1.00 81.31 97 ARG A C 1
ATOM 742 O O . ARG A 1 97 ? -16.456 5.407 -0.960 1.00 81.31 97 ARG A O 1
ATOM 749 N N . ARG A 1 98 ? -16.443 5.144 -3.188 1.00 79.81 98 ARG A N 1
ATOM 750 C CA . ARG A 1 98 ? -17.305 3.952 -3.172 1.00 79.81 98 ARG A CA 1
ATOM 751 C C . ARG A 1 98 ? -16.577 2.762 -2.564 1.00 79.81 98 ARG A C 1
ATOM 753 O O . ARG A 1 98 ? -17.193 2.043 -1.780 1.00 79.81 98 ARG A O 1
ATOM 760 N N . ALA A 1 99 ? -15.287 2.600 -2.863 1.00 79.31 99 ALA A N 1
ATOM 761 C CA . ALA A 1 99 ? -14.459 1.556 -2.264 1.00 79.31 99 ALA A CA 1
ATOM 762 C C . ALA A 1 99 ? -14.417 1.706 -0.748 1.00 79.31 99 ALA A C 1
ATOM 764 O O . ALA A 1 99 ? -14.796 0.785 -0.025 1.00 79.31 99 ALA A O 1
ATOM 765 N N . ARG A 1 100 ? -14.090 2.913 -0.275 1.00 83.62 100 ARG A N 1
ATOM 766 C CA . ARG A 1 100 ? -14.096 3.252 1.151 1.00 83.62 100 ARG A CA 1
ATOM 767 C C . ARG A 1 100 ? -15.442 2.967 1.809 1.00 83.62 100 ARG A C 1
ATOM 769 O O . ARG A 1 100 ? -15.485 2.306 2.839 1.00 83.62 100 ARG A O 1
ATOM 776 N N . ASN A 1 101 ? -16.549 3.385 1.197 1.00 82.44 101 ASN A N 1
ATOM 777 C CA . ASN A 1 101 ? -17.885 3.144 1.748 1.00 82.44 101 ASN A CA 1
ATOM 778 C C . ASN A 1 101 ? -18.228 1.654 1.864 1.00 82.44 101 ASN A C 1
ATOM 780 O O . ASN A 1 101 ? -18.882 1.254 2.824 1.00 82.44 101 ASN A O 1
ATOM 784 N N . ILE A 1 102 ? -17.817 0.826 0.903 1.00 81.88 102 ILE A N 1
ATOM 785 C CA . ILE A 1 102 ? -18.046 -0.623 0.964 1.00 81.88 102 ILE A CA 1
ATOM 786 C C . ILE A 1 102 ? -17.199 -1.249 2.071 1.00 81.88 102 ILE A C 1
ATOM 788 O O . ILE A 1 102 ? -17.730 -2.018 2.869 1.00 81.88 102 ILE A O 1
ATOM 792 N N . VAL A 1 103 ? -15.923 -0.873 2.171 1.00 80.00 103 VAL A N 1
ATOM 793 C CA . VAL A 1 103 ? -15.023 -1.348 3.232 1.00 80.00 103 VAL A CA 1
ATOM 794 C C . VAL A 1 103 ? -15.564 -0.966 4.608 1.00 80.00 103 VAL A C 1
ATOM 796 O O . VAL A 1 103 ? -15.677 -1.822 5.479 1.00 80.00 103 VAL A O 1
ATOM 799 N N . LEU A 1 104 ? -15.998 0.284 4.786 1.00 83.00 104 LEU A N 1
ATOM 800 C CA . LEU A 1 104 ? -16.610 0.755 6.030 1.00 83.00 104 LEU A CA 1
ATOM 801 C C . LEU A 1 104 ? -17.899 -0.004 6.367 1.00 83.00 104 LEU A C 1
ATOM 803 O O . LEU A 1 104 ? -18.103 -0.347 7.526 1.00 83.00 104 LEU A O 1
ATOM 807 N N . LYS A 1 105 ? -18.740 -0.324 5.373 1.00 81.88 105 LYS A N 1
ATOM 808 C CA . LYS A 1 105 ? -19.943 -1.158 5.565 1.00 81.88 105 LYS A CA 1
ATOM 809 C C . LYS A 1 105 ? -19.615 -2.603 5.950 1.00 81.88 105 LYS A C 1
ATOM 811 O O . LYS A 1 105 ? -20.359 -3.218 6.707 1.00 81.88 105 LYS A O 1
ATOM 816 N N . MET A 1 106 ? -18.541 -3.170 5.405 1.00 80.00 106 MET A N 1
ATOM 817 C CA . MET A 1 106 ? -18.091 -4.516 5.768 1.00 80.00 106 MET A CA 1
ATOM 818 C C . MET A 1 106 ? -17.533 -4.529 7.191 1.00 80.00 106 MET A C 1
ATOM 820 O O . MET A 1 106 ? -17.949 -5.354 8.001 1.00 80.00 106 MET A O 1
ATOM 824 N N . LEU A 1 107 ? -16.650 -3.581 7.514 1.00 80.12 107 LEU A N 1
ATOM 825 C CA . LEU A 1 107 ? -16.067 -3.436 8.846 1.00 80.12 107 LEU A CA 1
ATOM 826 C C . LEU A 1 107 ? -17.133 -3.162 9.901 1.00 80.12 107 LEU A C 1
ATOM 828 O O . LEU A 1 107 ? -17.097 -3.791 10.951 1.00 80.12 107 LEU A O 1
ATOM 832 N N . SER A 1 108 ? -18.110 -2.294 9.621 1.00 81.31 108 SER A N 1
ATOM 833 C CA . SER A 1 108 ? -19.190 -2.018 10.569 1.00 81.31 108 SER A CA 1
ATOM 834 C C . SER A 1 108 ? -20.002 -3.262 10.898 1.00 81.31 108 SER A C 1
ATOM 836 O O . SER A 1 108 ? -20.387 -3.453 12.044 1.00 81.31 108 SER A O 1
ATOM 838 N N . ARG A 1 109 ? -20.200 -4.150 9.919 1.00 81.38 109 ARG A N 1
ATOM 839 C CA . ARG A 1 109 ? -20.927 -5.403 10.116 1.00 81.38 109 ARG A CA 1
ATOM 840 C C . ARG A 1 109 ? -20.106 -6.480 10.824 1.00 81.38 109 ARG A C 1
ATOM 842 O O . ARG A 1 109 ? -20.679 -7.260 11.572 1.00 81.38 109 ARG A O 1
ATOM 849 N N . VAL A 1 110 ? -18.797 -6.551 10.576 1.00 82.31 110 VAL A N 1
ATOM 850 C CA . VAL A 1 110 ? -17.903 -7.542 11.206 1.00 82.31 110 VAL A CA 1
ATOM 851 C C . VAL A 1 110 ? -17.547 -7.155 12.641 1.00 82.31 110 VAL A C 1
ATOM 853 O O . VAL A 1 110 ? -17.472 -8.022 13.505 1.00 82.31 110 VAL A O 1
ATOM 856 N N . LEU A 1 111 ? -17.326 -5.866 12.891 1.00 79.44 111 LEU A N 1
ATOM 857 C CA . LEU A 1 111 ? -16.889 -5.328 14.182 1.00 79.44 111 LEU A CA 1
ATOM 858 C C . LEU A 1 111 ? -18.051 -4.778 15.028 1.00 79.44 111 LEU A C 1
ATOM 860 O O . LEU A 1 111 ? -17.798 -4.198 16.079 1.00 79.44 111 LEU A O 1
ATOM 864 N N . ASP A 1 112 ? -19.293 -4.925 14.554 1.00 77.19 112 ASP A N 1
ATOM 865 C CA . ASP A 1 112 ? -20.513 -4.369 15.160 1.00 77.19 112 ASP A CA 1
ATOM 866 C C . ASP A 1 112 ? -20.382 -2.873 15.517 1.00 77.19 112 ASP A C 1
ATOM 868 O O . ASP A 1 112 ? -20.753 -2.407 16.593 1.00 77.19 112 ASP A O 1
ATOM 872 N N . LEU A 1 113 ? -19.781 -2.097 14.608 1.00 72.94 113 LEU A N 1
ATOM 873 C CA . LEU A 1 113 ? -19.552 -0.670 14.825 1.00 72.94 113 LEU A CA 1
ATOM 874 C C . LEU A 1 113 ? -20.804 0.118 14.448 1.00 72.94 113 LEU A C 1
ATOM 876 O O . LEU A 1 113 ? -21.260 0.077 13.301 1.00 72.94 113 LEU A O 1
ATOM 880 N N . SER A 1 114 ? -21.295 0.938 15.376 1.00 60.59 114 SER A N 1
ATOM 881 C CA . SER A 1 114 ? -22.267 1.983 15.066 1.00 60.59 114 SER A CA 1
ATOM 882 C C . SER A 1 114 ? -21.571 3.103 14.285 1.00 60.59 114 SER A C 1
ATOM 884 O O . SER A 1 114 ? -21.021 4.057 14.832 1.00 60.59 114 SER A O 1
ATOM 886 N N . THR A 1 115 ? -21.545 2.986 12.957 1.00 57.12 115 THR A N 1
ATOM 887 C CA . THR A 1 115 ? -21.008 4.044 12.096 1.00 57.12 115 THR A CA 1
ATOM 888 C C . THR A 1 115 ? -21.957 5.240 12.107 1.00 57.12 115 THR A C 1
ATOM 890 O O . THR A 1 115 ? -22.895 5.302 11.314 1.00 57.12 115 THR A O 1
ATOM 893 N N . TYR A 1 116 ? -21.720 6.192 13.007 1.00 57.84 116 TYR A N 1
ATOM 894 C CA . TYR A 1 116 ? -22.335 7.515 12.965 1.00 57.84 116 TYR A CA 1
ATOM 895 C C . TYR A 1 116 ? -21.512 8.416 12.041 1.00 57.84 116 TYR A C 1
ATOM 897 O O . TYR A 1 116 ? -20.371 8.762 12.347 1.00 57.84 116 TYR A O 1
ATOM 905 N N . SER A 1 117 ? -22.076 8.804 10.896 1.00 50.72 117 SER A N 1
ATOM 906 C CA . SER A 1 117 ? -21.496 9.870 10.081 1.00 50.72 117 SER A CA 1
ATOM 907 C C . SER A 1 117 ? -21.886 11.213 10.689 1.00 50.72 117 SER A C 1
ATOM 909 O O . SER A 1 117 ? -23.023 11.656 10.539 1.00 50.72 117 SER A O 1
ATOM 911 N N . TRP A 1 118 ? -20.956 11.863 11.381 1.00 45.59 118 TRP A N 1
ATOM 912 C CA . TRP A 1 118 ? -21.126 13.261 11.760 1.00 45.59 118 TRP A CA 1
ATOM 913 C C . TRP A 1 118 ? -20.986 14.124 10.513 1.00 45.59 118 TRP A C 1
ATOM 915 O O . TRP A 1 118 ? -19.950 14.125 9.845 1.00 45.59 118 TRP A O 1
ATOM 925 N N . GLU A 1 119 ? -22.039 14.852 10.176 1.00 46.31 119 GLU A N 1
ATOM 926 C CA . GLU A 1 119 ? -21.975 15.871 9.138 1.00 46.31 119 GLU A CA 1
ATOM 927 C C . GLU A 1 119 ? -21.055 16.987 9.642 1.00 46.31 119 GLU A C 1
ATOM 929 O O . GLU A 1 119 ? -21.148 17.390 10.800 1.00 46.31 119 GLU A O 1
ATOM 934 N N . LYS A 1 120 ? -20.109 17.401 8.786 1.00 43.97 120 LYS A N 1
ATOM 935 C CA . LYS A 1 120 ? -19.030 18.375 9.036 1.00 43.97 120 LYS A CA 1
ATOM 936 C C . LYS A 1 120 ? -19.337 19.327 10.204 1.00 43.97 120 LYS A C 1
ATOM 938 O O . LYS A 1 120 ? -20.031 20.328 10.035 1.00 43.97 120 LYS A O 1
ATOM 943 N N . GLY A 1 121 ? -18.752 19.049 11.368 1.00 45.72 121 GLY A N 1
ATOM 944 C CA . GLY A 1 121 ? -18.714 20.006 12.466 1.00 45.72 121 GLY A CA 1
ATOM 945 C C . GLY A 1 121 ? -17.894 21.213 12.027 1.00 45.72 121 GLY A C 1
ATOM 946 O O . GLY A 1 121 ? -16.668 21.144 11.957 1.00 45.72 121 GLY A O 1
ATOM 947 N N . SER A 1 122 ? -18.563 22.309 11.671 1.00 47.47 122 SER A N 1
ATOM 948 C CA . SER A 1 122 ? -17.898 23.596 11.501 1.00 47.47 122 SER A CA 1
ATOM 949 C C . SER A 1 122 ? -17.377 24.018 12.874 1.00 47.47 122 SER A C 1
ATOM 951 O O . SER A 1 122 ? -18.152 24.355 13.767 1.00 47.47 122 SER A O 1
ATOM 953 N N . LEU A 1 123 ? -16.061 23.924 13.066 1.00 51.97 123 LEU A N 1
ATOM 954 C CA . LEU A 1 123 ? -15.390 24.454 14.246 1.00 51.97 123 LEU A CA 1
ATOM 955 C C . LEU A 1 123 ? -15.491 25.979 14.199 1.00 51.97 123 LEU A C 1
ATOM 957 O O . LEU A 1 123 ? -14.710 26.646 13.523 1.00 51.97 123 LEU A O 1
ATOM 961 N N . VAL A 1 124 ? -16.473 26.531 14.906 1.00 59.44 124 VAL A N 1
ATOM 962 C CA . VAL A 1 124 ? -16.547 27.968 15.166 1.00 59.44 124 VAL A CA 1
ATOM 963 C C . VAL A 1 124 ? -15.787 28.238 16.460 1.00 59.44 124 VAL A C 1
ATOM 965 O O . VAL A 1 124 ? -16.132 27.709 17.516 1.00 59.44 124 VAL A O 1
ATOM 968 N N . VAL A 1 125 ? -14.738 29.060 16.383 1.00 61.97 125 VAL A N 1
ATOM 969 C CA . VAL A 1 125 ? -14.021 29.551 17.567 1.00 61.97 125 VAL A CA 1
ATOM 970 C C . VAL A 1 125 ? -14.977 30.433 18.361 1.00 61.97 125 VAL A C 1
ATOM 972 O O . VAL A 1 125 ? -15.312 31.545 17.954 1.00 61.97 125 VAL A O 1
ATOM 975 N N . MET A 1 126 ? -15.440 29.922 19.496 1.00 47.91 126 MET A N 1
ATOM 976 C CA . MET A 1 126 ? -16.345 30.642 20.379 1.00 47.91 126 MET A CA 1
ATOM 977 C C . MET A 1 126 ? -15.517 31.551 21.293 1.00 47.91 126 MET A C 1
ATOM 979 O O . MET A 1 126 ? -15.005 31.125 22.326 1.00 47.91 126 MET A O 1
ATOM 983 N N . ASN A 1 127 ? -15.340 32.808 20.885 1.00 58.06 127 ASN A N 1
ATOM 984 C CA . ASN A 1 127 ? -14.627 33.805 21.678 1.00 58.06 127 ASN A CA 1
ATOM 985 C C . ASN A 1 127 ? -15.582 34.370 22.742 1.00 58.06 127 ASN A C 1
ATOM 987 O O . ASN A 1 127 ? -16.242 35.385 22.526 1.00 58.06 127 ASN A O 1
ATOM 991 N N . GLN A 1 128 ? -15.736 33.657 23.859 1.00 59.62 128 GLN A N 1
ATOM 992 C CA . GLN A 1 128 ? -16.538 34.151 24.977 1.00 59.62 128 GLN A CA 1
ATOM 993 C C . GLN A 1 128 ? -15.711 35.165 25.780 1.00 59.62 128 GLN A C 1
ATOM 995 O O . GLN A 1 128 ? -14.614 34.821 26.234 1.00 59.62 128 GLN A O 1
ATOM 1000 N N . PRO A 1 129 ? -16.192 36.407 25.973 1.00 59.31 129 PRO A N 1
ATOM 1001 C CA . PRO A 1 129 ? -15.522 37.335 26.867 1.00 59.31 129 PRO A CA 1
ATOM 1002 C C . PRO A 1 129 ? -15.589 36.761 28.283 1.00 59.31 129 PRO A C 1
ATOM 1004 O O . PRO A 1 129 ? -16.661 36.409 28.773 1.00 59.31 129 PRO A O 1
ATOM 1007 N N . ARG A 1 130 ? -14.431 36.639 28.938 1.00 52.06 130 ARG A N 1
ATOM 1008 C CA . ARG A 1 130 ? -14.381 36.299 30.360 1.00 52.06 130 ARG A CA 1
ATOM 1009 C C . ARG A 1 130 ? -15.087 37.421 31.118 1.00 52.06 130 ARG A C 1
ATOM 1011 O O . ARG A 1 130 ? -14.582 38.540 31.139 1.00 52.06 130 ARG A O 1
ATOM 1018 N N . CYS A 1 131 ? -16.249 37.132 31.697 1.00 56.84 131 CYS A N 1
ATOM 1019 C CA . CYS A 1 131 ? -16.851 38.003 32.697 1.00 56.84 131 CYS A CA 1
ATOM 1020 C C . CYS A 1 131 ? -15.879 38.061 33.883 1.00 56.84 131 CYS A C 1
ATOM 1022 O O . CYS A 1 131 ? -15.635 37.038 34.525 1.00 56.84 131 CYS A O 1
ATOM 1024 N N . GLY A 1 132 ? -15.252 39.223 34.068 1.00 55.03 132 GLY A N 1
ATOM 1025 C CA . GLY A 1 132 ? -14.566 39.591 35.305 1.00 55.03 132 GLY A CA 1
ATOM 1026 C C . GLY A 1 132 ? -15.548 40.119 36.335 1.00 55.03 132 GLY A C 1
ATOM 1027 O O . GLY A 1 132 ? -16.666 40.515 35.928 1.00 55.03 132 GLY A O 1
#

pLDDT: mean 76.35, std 15.33, range [35.53, 92.62]

Nearest PDB structures (foldseek):
  1g21-assembly1_F  TM=4.488E-01  e=4.761E+00  Azotobacter vinelandii
  8q5x-assembly2_D  TM=4.605E-01  e=4.761E+00  Methanococcus maripaludis S2
  8q5w-assembly3_F  TM=4.620E-01  e=8.005E+00  Methanocaldococcus infernus ME
  6n4l-assembly1_A  TM=2.361E-01  e=3.225E+00  Azotobacter vinelandii

Radius of gyration: 19.35 Å; Cα contacts (8 Å, |Δi|>4): 177; chains: 1; bounding box: 36×52×53 Å

=== Feature glossary ===
Key to the feature types in this record:

Secondary structure (8-state, DSSP). Secondary structure is the local, repeating backbone conformation. DSSP classifies it into eight states by reading the hydrogen-bond network: three helix types (H, G, I), two β types (E, B), two non-regular types (T, S), and unstructured coil (-).

Backbone torsions (φ/ψ). Backbone dihedral angles. Every residue except chain termini has a φ (preceding-C → N → Cα → C) and a ψ (N → Cα → C → next-N). They are reported in degrees following the IUPAC sign convention. Secondary structure is essentially a statement about which (φ, ψ) basin each residue occupies.

Predicted aligned error. Predicted Aligned Error (PAE) is an AlphaFold confidence matrix: entry (i, j) is the expected error in the position of residue j, in ångströms, when the prediction is superimposed on the true structure at residue i. Low PAE within a block of residues means that block is internally rigid and well-predicted; high PAE between two blocks means their relative placement is uncertain even if each block individually is confident.

B-factor. B-factor (Debye–Waller factor) reflects atomic displacement in the crystal lattice. It is an experimental observable (units Å²), not a prediction; low values mean the atom is pinned down, high values mean it moves or is heterogeneous across the crystal.

Secondary structure (3-state, P-SEA). Three-state secondary structure (P-SEA) collapses the eight DSSP classes into helix (a), strand (b), and coil (c). P-SEA assigns these from Cα geometry alone — distances and angles — without requiring backbone oxygens, so it works on any Cα trace.

Sequence. Primary structure: the covalent order of the twenty standard amino acids along the backbone. Two proteins with the same sequence will (almost always) fold to the same structure; two with 30% identity often share a fold but not the details.

pLDDT. pLDDT is the predicted lDDT-Cα score: AlphaFold's confidence that the local environment of each residue (all inter-atomic distances within 15 Å) is correctly placed. It is a per-residue number between 0 and 100, with higher meaning more reliable.

InterPro / GO / CATH / organism. Functional annotations link the protein to curated databases. InterPro entries identify conserved domains and families by matching the sequence against member-database signatures (Pfam, PROSITE, CDD, …). Gene Ontology (GO) terms describe molecular function, biological process, and cellular component in a controlled vocabulary. CATH places the structure in a hierarchical fold classification (Class/Architecture/Topology/Homologous-superfamily). The organism is the source species.

Contact-map, Ramachandran, and PAE plots. Three diagnostic plots accompany the record. The Cα contact map visualizes the tertiary structure as a 2D adjacency matrix (8 Å cutoff, sequence-local contacts suppressed). The Ramachandran plot shows the distribution of backbone (φ, ψ) torsions, with points in the α and β basins reflecting secondary structure content. The PAE plot shows AlphaFold's inter-residue confidence as a color matrix.

mmCIF coordinates. The mmCIF table is the protein's shape written out atom by atom. For each backbone N, Cα, C, and carbonyl O, it records an (x, y, z) coordinate triple in Å plus the residue type, chain letter, and residue number.

Radius of gyration, Cα contacts, bounding box. Three whole-structure scalars: the radius of gyration (RMS distance of Cα from centroid, in Å), the count of Cα–Cα contacts (pairs closer than 8 Å and separated by more than four residues in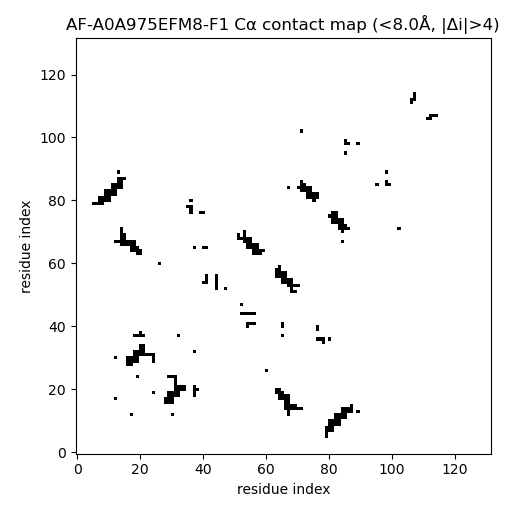 sequence — i.e. tertiary, not local, contacts), and the bounding-box dimensions. Together they distinguish compact globular folds from extended fibres or disordered chains.

Foldseek 3Di. The Foldseek 3Di string encodes local tertiary geometry as a 20-letter alphabet — one character per residue — derived from the relative positions of nearby Cα atoms. Unlike the amino-acid sequence, 3Di is a direct function of the 3D structure, so two proteins with the same fold have similar 3Di strings even at low sequence identity.

Rendered structure images. Six rendered views show the 3D structure from the faces of a cube — i.e. along ±x, ±y, ±z. Rendering representation is drawn randomly per protein from cartoon (secondary-structure ribbons), sticks (backbone bonds), or molecular surface; coloring is either N→C rainbow (blue at the N-terminus through red at the C-terminus) or one color per chain.

Nearest PDB structures. The Foldseek neighbor list gives the closest experimentally determined structures in the PDB, ranked by structural alignment. TM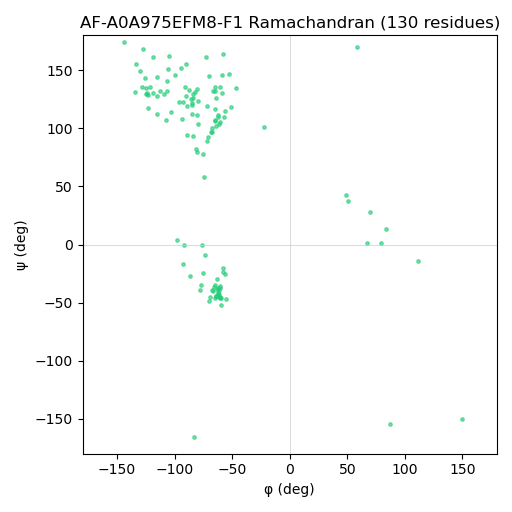-score near 1 means near-identical fold; near 0.3 means only rough topology match. This is how one finds what a novel AlphaFold prediction most resembles in the solved-structure universe.

Solvent-accessible surface area. SASA measures how much of the protein is reachable by solvent. It is computed by rolling a water-sized probe over the atomic surface and summing the exposed area (Å²). Per-residue SASA distinguishes core (buried, low SASA) from surface (exposed, high SASA) residues; total SASA is a whole-molecule size measure.